Protein AF-A0A2D9E2R7-F1 (afdb_monomer_lite)

Foldseek 3Di:
DDDDDDDDDDPVVVVVLVVVCVVPHPDSVVSVVVVVCVCVVVVNDPPDDCPPDVVVVVVVVVVVVVVVVVVVVCCCPPPVVVVVVVVVVVVVVVPDPPDDDDPDDDPDDDDDDDDDDDPPDDD

Sequence (123 aa):
MDPFLGIRFKKTTAKRFQEFSRKHFKTHTEAMETMLDFFLYNEISPKEHLGPTGRTLEAKLLKRINAVIAIIKDVEKNQTKPTQAMLEALFTQTETPEEKPLIIKREDELDDARFEDWDGKDF

Radius of gyration: 44.61 Å; chains: 1; bounding box: 55×29×143 Å

Secondary structure (DSSP, 8-state):
-PPPPP----HHHHHHHHHHHHHH-S-HHHHHHHHHHHHHHTT--TT----S-HHHHHHHHHHHHHHHHHHHHHHIIIIIHHHHHHHHHHHHHHS----------------------------

pLDDT: mean 79.76, std 17.84, range [41.12, 98.0]

Structure (mmCIF, N/CA/C/O backbone):
data_AF-A0A2D9E2R7-F1
#
_entry.id   AF-A0A2D9E2R7-F1
#
loop_
_atom_site.group_PDB
_atom_site.id
_atom_site.type_symbol
_atom_site.label_atom_id
_atom_site.label_alt_id
_atom_site.label_comp_id
_atom_site.label_asym_id
_atom_site.label_entity_id
_atom_site.label_seq_id
_atom_site.pdbx_PDB_ins_code
_atom_site.Cartn_x
_atom_site.Cartn_y
_atom_site.Cartn_z
_atom_site.occupancy
_atom_site.B_iso_or_equiv
_atom_site.auth_seq_id
_atom_site.auth_comp_id
_atom_site.auth_asym_id
_atom_site.auth_atom_id
_atom_site.pdbx_PDB_model_num
ATOM 1 N N . MET A 1 1 ? 12.242 -20.228 -25.574 1.00 64.00 1 MET A N 1
ATOM 2 C CA . MET A 1 1 ? 12.294 -18.759 -25.453 1.00 64.00 1 MET A CA 1
ATOM 3 C C . MET A 1 1 ? 10.962 -18.270 -25.965 1.00 64.00 1 MET A C 1
ATOM 5 O O . MET A 1 1 ? 10.629 -18.612 -27.095 1.00 64.00 1 MET A O 1
ATOM 9 N N . ASP A 1 2 ? 10.177 -17.604 -25.129 1.00 79.12 2 ASP A N 1
ATOM 10 C CA . ASP A 1 2 ? 8.861 -17.127 -25.547 1.00 79.12 2 ASP A CA 1
ATOM 11 C C . ASP A 1 2 ? 8.997 -16.072 -26.653 1.00 79.12 2 ASP A C 1
ATOM 13 O O . ASP A 1 2 ? 9.980 -15.318 -26.667 1.00 79.12 2 ASP A O 1
ATOM 17 N N . PRO A 1 3 ? 8.064 -16.028 -27.618 1.00 88.38 3 PRO A N 1
ATOM 18 C CA . PRO A 1 3 ? 8.110 -15.039 -28.681 1.00 88.38 3 PRO A CA 1
ATOM 19 C C . PRO A 1 3 ? 7.940 -13.633 -28.094 1.00 88.38 3 PRO A C 1
ATOM 21 O O . PRO A 1 3 ? 6.997 -13.354 -27.355 1.00 88.38 3 PRO A O 1
ATOM 24 N N . PHE A 1 4 ? 8.851 -12.725 -28.442 1.00 88.19 4 PHE A N 1
ATOM 25 C CA . PHE A 1 4 ? 8.758 -11.331 -28.017 1.00 88.19 4 PHE A CA 1
ATOM 26 C C . PHE A 1 4 ? 7.713 -10.576 -28.841 1.00 88.19 4 PHE A C 1
ATOM 28 O O . PHE A 1 4 ? 7.699 -10.649 -30.071 1.00 88.19 4 PHE A O 1
ATOM 35 N N . LEU A 1 5 ? 6.886 -9.784 -28.158 1.00 90.75 5 LEU A N 1
ATOM 36 C CA . LEU A 1 5 ? 5.947 -8.854 -28.777 1.00 90.75 5 LEU A CA 1
ATOM 37 C C . LEU A 1 5 ? 6.486 -7.418 -28.710 1.00 90.75 5 LEU A C 1
ATOM 39 O O . LEU A 1 5 ? 6.957 -6.961 -27.668 1.00 90.75 5 LEU A O 1
ATOM 43 N N . GLY A 1 6 ? 6.379 -6.679 -29.816 1.00 90.56 6 GLY A N 1
ATOM 44 C CA . GLY A 1 6 ? 6.730 -5.260 -29.870 1.00 90.56 6 GLY A CA 1
ATOM 45 C C . GLY A 1 6 ? 5.553 -4.354 -29.500 1.00 90.56 6 GLY A C 1
ATOM 46 O O . GLY A 1 6 ? 4.555 -4.315 -30.215 1.00 90.56 6 GLY A O 1
ATOM 47 N N . ILE A 1 7 ? 5.694 -3.561 -28.433 1.00 92.12 7 ILE A N 1
ATOM 48 C CA . ILE A 1 7 ? 4.729 -2.517 -28.048 1.00 92.12 7 ILE A CA 1
ATOM 49 C C . ILE A 1 7 ? 5.345 -1.140 -28.307 1.00 92.12 7 ILE A C 1
ATOM 51 O O . ILE A 1 7 ? 6.491 -0.869 -27.943 1.00 92.12 7 ILE A O 1
ATOM 55 N N . ARG A 1 8 ? 4.582 -0.243 -28.943 1.00 95.12 8 ARG A N 1
ATOM 56 C CA . ARG A 1 8 ? 5.036 1.122 -29.242 1.00 95.12 8 ARG A CA 1
ATOM 57 C C . ARG A 1 8 ? 4.668 2.074 -28.109 1.00 95.12 8 ARG A C 1
ATOM 59 O O . ARG A 1 8 ? 3.496 2.246 -27.793 1.00 95.12 8 ARG A O 1
ATOM 66 N N . PHE A 1 9 ? 5.671 2.762 -27.570 1.00 95.00 9 PHE A N 1
ATOM 67 C CA . PHE A 1 9 ? 5.508 3.807 -26.560 1.00 95.00 9 PHE A CA 1
ATOM 68 C C . PHE A 1 9 ? 5.986 5.161 -27.084 1.00 95.00 9 PHE A C 1
ATOM 70 O O . PHE A 1 9 ? 6.865 5.243 -27.945 1.00 95.00 9 PHE A O 1
ATOM 77 N N . LYS A 1 10 ? 5.465 6.249 -26.504 1.00 98.00 10 LYS A N 1
ATOM 78 C CA . LYS A 1 10 ? 6.087 7.570 -26.664 1.00 98.00 10 LYS A CA 1
ATOM 79 C C . LYS A 1 10 ? 7.526 7.505 -26.148 1.00 98.00 10 LYS A C 1
ATOM 81 O O . LYS A 1 10 ? 7.782 6.926 -25.092 1.00 98.00 10 LYS A O 1
ATOM 86 N N . LYS A 1 11 ? 8.455 8.148 -26.861 1.00 97.25 11 LYS A N 1
ATOM 87 C CA . LYS A 1 11 ? 9.897 8.120 -26.550 1.00 97.25 11 LYS A CA 1
ATOM 88 C C . LYS A 1 11 ? 10.202 8.507 -25.098 1.00 97.25 11 LYS A C 1
ATOM 90 O O . LYS A 1 11 ? 11.041 7.880 -24.462 1.00 97.25 11 LYS A O 1
ATOM 95 N N . THR A 1 12 ? 9.516 9.519 -24.568 1.00 97.75 12 THR A N 1
ATOM 96 C CA . THR A 1 12 ? 9.685 9.988 -23.183 1.00 97.75 12 THR A CA 1
ATOM 97 C C . THR A 1 12 ? 9.251 8.937 -22.161 1.00 97.75 12 THR A C 1
ATOM 99 O O . THR A 1 12 ? 9.982 8.667 -21.212 1.00 97.75 12 THR A O 1
ATOM 102 N N . THR A 1 13 ? 8.105 8.293 -22.380 1.00 96.50 13 THR A N 1
ATOM 103 C CA . THR A 1 13 ? 7.601 7.204 -21.533 1.00 96.50 13 THR A CA 1
ATOM 104 C C . THR A 1 13 ? 8.515 5.982 -21.588 1.00 96.50 13 THR A C 1
ATOM 106 O O . THR A 1 13 ? 8.853 5.432 -20.544 1.00 96.50 13 THR A O 1
ATOM 109 N N . ALA A 1 14 ? 8.972 5.600 -22.785 1.00 96.25 14 ALA A N 1
ATOM 110 C CA . ALA A 1 14 ? 9.887 4.476 -22.971 1.00 96.25 14 ALA A CA 1
ATOM 111 C C . ALA A 1 14 ? 11.197 4.674 -22.195 1.00 96.25 14 ALA A C 1
ATOM 113 O O . ALA A 1 14 ? 11.638 3.762 -21.503 1.00 96.25 14 ALA A O 1
ATOM 114 N N . LYS A 1 15 ? 11.785 5.878 -22.252 1.00 97.06 15 LYS A N 1
ATOM 115 C CA . LYS A 1 15 ? 13.000 6.209 -21.492 1.00 97.06 15 LYS A CA 1
ATOM 116 C C . LYS A 1 15 ? 12.797 6.080 -19.984 1.00 97.06 15 LYS A C 1
ATOM 118 O O . LYS A 1 15 ? 13.581 5.400 -19.334 1.00 97.06 15 LYS A O 1
ATOM 123 N N . ARG A 1 16 ? 11.711 6.651 -19.446 1.00 96.81 16 ARG A N 1
ATOM 124 C CA . ARG A 1 16 ? 11.380 6.542 -18.013 1.00 96.81 16 ARG A CA 1
ATOM 125 C C . ARG A 1 16 ? 11.244 5.085 -17.569 1.00 96.81 16 ARG A C 1
ATOM 127 O O . ARG A 1 16 ? 11.763 4.716 -16.521 1.00 96.81 16 ARG A O 1
ATOM 134 N N . PHE A 1 17 ? 10.570 4.258 -18.369 1.00 95.81 17 PHE A N 1
ATOM 135 C CA . PHE A 1 17 ? 10.432 2.833 -18.074 1.00 95.81 17 PHE A CA 1
ATOM 136 C C . PHE A 1 17 ? 11.778 2.098 -18.140 1.00 95.81 17 PHE A C 1
ATOM 138 O O . PHE A 1 17 ? 12.082 1.306 -17.255 1.00 95.81 17 PHE A O 1
ATOM 145 N N . GLN A 1 18 ? 12.613 2.383 -19.142 1.00 94.88 18 GLN A N 1
ATOM 146 C CA . GLN A 1 18 ? 13.940 1.774 -19.267 1.00 94.88 18 GLN A CA 1
ATOM 147 C C . GLN A 1 18 ? 14.858 2.132 -18.094 1.00 94.88 18 GLN A C 1
ATOM 149 O O . GLN A 1 18 ? 15.541 1.249 -17.581 1.00 94.88 18 GLN A O 1
ATOM 154 N N . GLU A 1 19 ? 14.866 3.395 -17.661 1.00 96.69 19 GLU A N 1
ATOM 155 C CA . GLU A 1 19 ? 15.621 3.857 -16.489 1.00 96.69 19 GLU A CA 1
ATOM 156 C C . GLU A 1 19 ? 15.152 3.152 -15.211 1.00 96.69 19 GLU A C 1
ATOM 158 O O . GLU A 1 19 ? 15.970 2.618 -14.464 1.00 96.69 19 GLU A O 1
ATOM 163 N N . PHE A 1 20 ? 13.835 3.088 -14.991 1.00 95.88 20 PHE A N 1
ATOM 164 C CA . PHE A 1 20 ? 13.246 2.378 -13.856 1.00 95.88 20 PHE A CA 1
ATOM 165 C C . PHE A 1 20 ? 13.596 0.884 -13.870 1.00 95.88 20 PHE A C 1
ATOM 167 O O . PHE A 1 20 ? 14.105 0.351 -12.885 1.00 95.88 20 PHE A O 1
ATOM 174 N N . SER A 1 21 ? 13.370 0.214 -15.001 1.00 96.44 21 SER A N 1
ATOM 175 C CA . SER A 1 21 ? 13.599 -1.221 -15.140 1.00 96.44 21 SER A CA 1
ATOM 176 C C . SER A 1 21 ? 15.068 -1.578 -14.918 1.00 96.44 21 SER A C 1
ATOM 178 O O . SER A 1 21 ? 15.340 -2.488 -14.149 1.00 96.44 21 SER A O 1
ATOM 180 N N . ARG A 1 22 ? 16.017 -0.823 -15.491 1.00 95.69 22 ARG A N 1
ATOM 181 C CA . ARG A 1 22 ? 17.461 -1.061 -15.294 1.00 95.69 22 ARG A CA 1
ATOM 182 C C . ARG A 1 22 ? 17.919 -0.851 -13.853 1.00 95.69 22 ARG A C 1
ATOM 184 O O . ARG A 1 22 ? 18.921 -1.428 -13.451 1.00 95.69 22 ARG A O 1
ATOM 191 N N . LYS A 1 23 ? 17.227 0.005 -13.097 1.00 95.88 23 LYS A N 1
ATOM 192 C CA . LYS A 1 23 ? 17.561 0.298 -11.701 1.00 95.88 23 LYS A CA 1
ATOM 193 C C . LYS A 1 23 ? 17.077 -0.790 -10.741 1.00 95.88 23 LYS A C 1
ATOM 195 O O . LYS A 1 23 ? 17.737 -1.033 -9.737 1.00 95.88 23 LYS A O 1
ATOM 200 N N . HIS A 1 24 ? 15.923 -1.394 -11.020 1.00 92.75 24 HIS A N 1
ATOM 201 C CA . HIS A 1 24 ? 15.225 -2.263 -10.068 1.00 92.75 24 HIS A CA 1
ATOM 202 C C . HIS A 1 24 ? 15.168 -3.740 -10.480 1.00 92.75 24 HIS A C 1
ATOM 204 O O . HIS A 1 24 ? 14.950 -4.584 -9.618 1.00 92.75 24 HIS A O 1
ATOM 210 N N . PHE A 1 25 ? 15.382 -4.060 -11.758 1.00 95.12 25 PHE A N 1
ATOM 211 C CA . PHE A 1 25 ? 15.159 -5.395 -12.318 1.00 95.12 25 PHE A CA 1
ATOM 212 C C . PHE A 1 25 ? 16.280 -5.809 -13.270 1.00 95.12 25 PHE A C 1
ATOM 214 O O . PHE A 1 25 ? 17.042 -4.977 -13.769 1.00 95.12 25 PHE A O 1
ATOM 221 N N . LYS A 1 26 ? 16.368 -7.112 -13.558 1.00 91.81 26 LYS A N 1
ATOM 222 C CA . LYS A 1 26 ? 17.359 -7.644 -14.504 1.00 91.81 26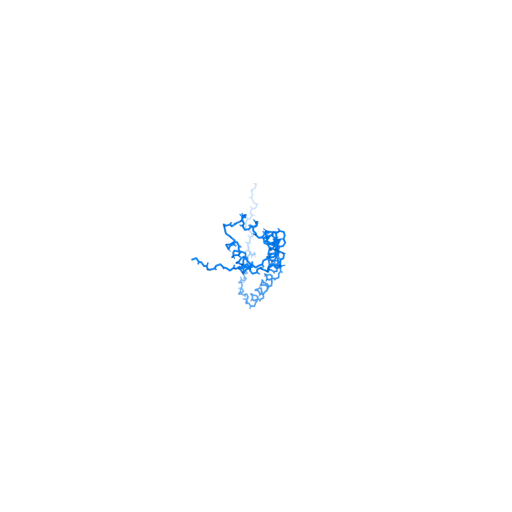 LYS A CA 1
ATOM 223 C C . LYS A 1 26 ? 16.884 -7.514 -15.947 1.00 91.81 26 LYS A C 1
ATOM 225 O O . LYS A 1 26 ? 17.701 -7.295 -16.840 1.00 91.81 26 LYS A O 1
ATOM 230 N N . THR A 1 27 ? 15.575 -7.634 -16.184 1.00 94.12 27 THR A N 1
ATOM 231 C CA . THR A 1 27 ? 14.986 -7.546 -17.528 1.00 94.12 27 THR A CA 1
ATOM 232 C C . THR A 1 27 ? 13.798 -6.584 -17.597 1.00 94.12 27 THR A C 1
ATOM 234 O O . THR A 1 27 ? 13.139 -6.284 -16.601 1.00 94.12 27 THR A O 1
ATOM 237 N N . HIS A 1 28 ? 13.510 -6.090 -18.805 1.00 94.06 28 HIS A N 1
ATOM 238 C CA . HIS A 1 28 ? 12.337 -5.248 -19.064 1.00 94.06 28 HIS A CA 1
ATOM 239 C C . HIS A 1 28 ? 11.018 -6.019 -18.932 1.00 94.06 28 HIS A C 1
ATOM 241 O O . HIS A 1 28 ? 10.030 -5.440 -18.489 1.00 94.06 28 HIS A O 1
ATOM 247 N N . THR A 1 29 ? 11.011 -7.309 -19.278 1.00 94.06 29 THR A N 1
ATOM 248 C CA . THR A 1 29 ? 9.841 -8.180 -19.117 1.00 94.06 29 THR A CA 1
ATOM 249 C C . THR A 1 29 ? 9.496 -8.357 -17.641 1.00 94.06 29 THR A C 1
ATOM 251 O O . THR A 1 29 ? 8.376 -8.049 -17.255 1.00 94.06 29 THR A O 1
ATOM 254 N N . GLU A 1 30 ? 10.478 -8.719 -16.810 1.00 94.88 30 GLU A N 1
ATOM 255 C CA . GLU A 1 30 ? 10.312 -8.895 -15.357 1.00 94.88 30 GLU A CA 1
ATOM 256 C C . GLU A 1 30 ? 9.797 -7.616 -14.676 1.00 94.88 30 GLU A C 1
ATOM 258 O O . GLU A 1 30 ? 8.899 -7.663 -13.838 1.00 94.88 30 GLU A O 1
ATOM 263 N N . ALA A 1 31 ? 10.321 -6.451 -15.076 1.00 96.12 31 ALA A N 1
ATOM 264 C CA . ALA A 1 31 ? 9.854 -5.168 -14.555 1.00 96.12 31 ALA A CA 1
ATOM 265 C C . ALA A 1 31 ? 8.380 -4.896 -14.895 1.00 96.12 31 ALA A C 1
ATOM 267 O O . ALA A 1 31 ? 7.644 -4.379 -14.057 1.00 96.12 31 ALA A O 1
ATOM 268 N N . MET A 1 32 ? 7.954 -5.216 -16.123 1.00 94.56 32 MET A N 1
ATOM 269 C CA . MET A 1 32 ? 6.567 -5.029 -16.555 1.00 94.56 32 MET A CA 1
ATOM 270 C C . MET A 1 32 ? 5.627 -6.010 -15.851 1.00 94.56 32 MET A C 1
ATOM 272 O O . MET A 1 32 ? 4.585 -5.594 -15.359 1.00 94.56 32 MET A O 1
ATOM 276 N N . GLU A 1 33 ? 6.008 -7.282 -15.769 1.00 95.06 33 GLU A N 1
ATOM 277 C CA . GLU A 1 33 ? 5.249 -8.331 -15.082 1.00 95.06 33 GLU A CA 1
ATOM 278 C C . GLU A 1 33 ? 5.037 -7.975 -13.609 1.00 95.06 33 GLU A C 1
ATOM 280 O O . GLU A 1 33 ? 3.902 -7.853 -13.160 1.00 95.06 33 GLU A O 1
ATOM 285 N N . THR A 1 34 ? 6.115 -7.624 -12.902 1.00 94.88 34 THR A N 1
ATOM 286 C CA . THR A 1 34 ? 6.038 -7.211 -11.494 1.00 94.88 34 THR A CA 1
ATOM 287 C C . THR A 1 34 ? 5.159 -5.971 -11.304 1.00 94.88 34 THR A C 1
ATOM 289 O O . THR A 1 34 ? 4.447 -5.859 -10.308 1.00 94.88 34 THR A O 1
ATOM 292 N N . MET A 1 35 ? 5.189 -5.014 -12.241 1.00 93.44 35 MET A N 1
ATOM 293 C CA . MET A 1 35 ? 4.310 -3.841 -12.192 1.00 93.44 35 MET A CA 1
ATOM 294 C C . MET A 1 35 ? 2.836 -4.218 -12.352 1.00 93.44 35 MET A C 1
ATOM 296 O O . MET A 1 35 ? 2.002 -3.682 -11.627 1.00 93.44 35 MET A O 1
ATOM 300 N N . LEU A 1 36 ? 2.508 -5.109 -13.290 1.00 93.62 36 LEU A N 1
ATOM 301 C CA . LEU A 1 36 ? 1.135 -5.565 -13.518 1.00 93.62 36 LEU A CA 1
ATOM 302 C C . LEU A 1 36 ? 0.610 -6.342 -12.308 1.00 93.62 36 LEU A C 1
ATOM 304 O O . LEU A 1 36 ? -0.468 -6.029 -11.802 1.00 93.62 36 LEU A O 1
ATOM 308 N N . ASP A 1 37 ? 1.419 -7.267 -11.801 1.00 94.62 37 ASP A N 1
ATOM 309 C CA . ASP A 1 37 ? 1.125 -8.064 -10.615 1.00 94.62 37 ASP A CA 1
ATOM 310 C C . ASP A 1 37 ? 0.940 -7.191 -9.376 1.00 94.62 37 ASP A C 1
ATOM 312 O O . ASP A 1 37 ? 0.024 -7.414 -8.587 1.00 94.62 37 ASP A O 1
ATOM 316 N N . PHE A 1 38 ? 1.754 -6.144 -9.215 1.00 91.12 38 PHE A N 1
ATOM 317 C CA . PHE A 1 38 ? 1.612 -5.214 -8.101 1.00 91.12 38 PHE A CA 1
ATOM 318 C C . PHE A 1 38 ? 0.218 -4.579 -8.065 1.00 91.12 38 PHE A C 1
ATOM 320 O O . PHE A 1 38 ? -0.403 -4.543 -7.006 1.00 91.12 38 PHE A O 1
ATOM 327 N N . PHE A 1 39 ? -0.299 -4.093 -9.193 1.00 88.38 39 PHE A N 1
ATOM 328 C CA . PHE A 1 39 ? -1.637 -3.498 -9.211 1.00 88.38 39 PHE A CA 1
ATOM 329 C C . PHE A 1 39 ? -2.741 -4.547 -9.082 1.00 88.38 39 PHE A C 1
ATOM 331 O O . PHE A 1 39 ? -3.735 -4.291 -8.406 1.00 88.38 39 PHE A O 1
ATOM 338 N N . LEU A 1 40 ? -2.557 -5.722 -9.690 1.00 88.12 40 LEU A N 1
ATOM 339 C CA . LEU A 1 40 ? -3.544 -6.795 -9.656 1.00 88.12 40 LEU A CA 1
ATOM 340 C C . LEU A 1 40 ? -3.710 -7.371 -8.244 1.00 88.12 40 LEU A C 1
ATOM 342 O O . LEU A 1 40 ? -4.821 -7.388 -7.726 1.00 88.12 40 LEU A O 1
ATOM 346 N N . TYR A 1 41 ? -2.621 -7.802 -7.604 1.00 88.88 41 TYR A N 1
ATOM 347 C CA . TYR A 1 41 ? -2.683 -8.476 -6.304 1.00 88.88 41 TYR A CA 1
ATOM 348 C C . TYR A 1 41 ? -2.974 -7.540 -5.138 1.00 88.88 41 TYR A C 1
ATOM 350 O O . TYR A 1 41 ? -3.546 -7.971 -4.142 1.00 88.88 41 TYR A O 1
ATOM 358 N N . ASN A 1 42 ? -2.576 -6.270 -5.237 1.00 84.38 42 ASN A N 1
ATOM 359 C CA . ASN A 1 42 ? -2.888 -5.297 -4.193 1.00 84.38 42 ASN A CA 1
ATOM 360 C C . ASN A 1 42 ? -4.246 -4.611 -4.418 1.00 84.38 42 ASN A C 1
ATOM 362 O O . ASN A 1 42 ? -4.619 -3.772 -3.605 1.00 84.38 42 ASN A O 1
ATOM 366 N N . GLU A 1 43 ? -4.956 -4.925 -5.511 1.00 82.94 43 GLU A N 1
ATOM 367 C CA . GLU A 1 43 ? -6.229 -4.295 -5.903 1.00 82.94 43 GLU A CA 1
ATOM 368 C C . GLU A 1 43 ? -6.159 -2.753 -5.932 1.00 82.94 43 GLU A C 1
ATOM 370 O O . GLU A 1 43 ? -7.141 -2.045 -5.706 1.00 82.94 43 GLU A O 1
ATOM 375 N N . ILE A 1 44 ? -4.973 -2.213 -6.232 1.00 83.62 44 ILE A N 1
ATOM 376 C CA . ILE A 1 44 ? -4.719 -0.772 -6.296 1.00 83.62 44 ILE A CA 1
ATOM 377 C C . ILE A 1 44 ? -4.942 -0.305 -7.730 1.00 83.62 44 ILE A C 1
ATOM 379 O O . ILE A 1 44 ? -4.334 -0.813 -8.674 1.00 83.62 44 ILE A O 1
ATOM 383 N N . SER A 1 45 ? -5.744 0.745 -7.905 1.00 80.88 45 SER A N 1
ATOM 384 C CA . SER A 1 45 ? -5.882 1.377 -9.215 1.00 80.88 45 SER A CA 1
ATOM 385 C C . SER A 1 45 ? -4.575 2.081 -9.617 1.00 80.88 45 SER A C 1
ATOM 387 O O . SER A 1 45 ? -4.086 2.928 -8.867 1.00 80.88 45 SER A O 1
ATOM 389 N N . PRO A 1 46 ? -4.044 1.870 -10.838 1.00 82.81 46 PRO A N 1
ATOM 390 C CA . PRO A 1 46 ? -2.880 2.611 -11.343 1.00 82.81 46 PRO A CA 1
ATOM 391 C C . PRO A 1 46 ? -3.083 4.133 -11.428 1.00 82.81 46 PRO A C 1
ATOM 393 O O . PRO A 1 46 ? -2.132 4.880 -11.660 1.00 82.81 46 PRO A O 1
ATOM 396 N N . LYS A 1 47 ? -4.332 4.600 -11.302 1.00 82.00 47 LYS A N 1
ATOM 397 C CA . LYS A 1 47 ? -4.704 6.022 -11.288 1.00 82.00 47 LYS A CA 1
ATOM 398 C C . LYS A 1 47 ? -4.830 6.590 -9.877 1.00 82.00 47 LYS A C 1
ATOM 400 O O . LYS A 1 47 ? -4.964 7.801 -9.729 1.00 82.00 47 LYS A O 1
ATOM 405 N N . GLU A 1 48 ? -4.832 5.740 -8.860 1.00 72.50 48 GLU A N 1
ATOM 406 C CA . GLU A 1 48 ? -4.961 6.165 -7.477 1.00 72.50 48 GLU A CA 1
ATOM 407 C C . GLU A 1 48 ? -3.626 6.699 -6.947 1.00 72.50 48 GLU A C 1
ATOM 409 O O . GLU A 1 48 ? -2.539 6.256 -7.322 1.00 72.50 48 GLU A O 1
ATOM 414 N N . HIS A 1 49 ? -3.698 7.711 -6.088 1.00 70.19 49 HIS A N 1
ATOM 415 C CA . HIS A 1 49 ? -2.534 8.291 -5.433 1.00 70.19 49 HIS A CA 1
ATOM 416 C C . HIS A 1 49 ? -2.580 7.924 -3.955 1.00 70.19 49 HIS A C 1
ATOM 418 O O . HIS A 1 49 ? -3.261 8.577 -3.168 1.00 70.19 49 HIS A O 1
ATOM 424 N N . LEU A 1 50 ? -1.815 6.902 -3.566 1.00 67.12 50 LEU A N 1
ATOM 425 C CA . LEU A 1 50 ? -1.760 6.376 -2.193 1.00 67.12 50 LEU A CA 1
ATOM 426 C C . LEU A 1 50 ? -0.981 7.270 -1.206 1.00 67.12 50 LEU A C 1
ATOM 428 O O . LEU A 1 50 ? -0.396 6.805 -0.226 1.00 67.12 50 LEU A O 1
ATOM 432 N N . GLY A 1 51 ? -0.995 8.583 -1.438 1.00 66.44 51 GLY A N 1
ATOM 433 C CA . GLY A 1 51 ? -0.266 9.555 -0.637 1.00 66.44 51 GLY A CA 1
ATOM 434 C C . GLY A 1 51 ? 1.259 9.376 -0.708 1.00 66.44 51 GLY A C 1
ATOM 435 O O . GLY A 1 51 ? 1.777 8.638 -1.543 1.00 66.44 51 GLY A O 1
ATOM 436 N N . PRO A 1 52 ? 2.010 10.075 0.158 1.00 67.12 52 PRO A N 1
ATOM 437 C CA . PRO A 1 52 ? 3.469 10.148 0.067 1.00 67.12 52 PRO A CA 1
ATOM 438 C C . PRO A 1 52 ? 4.178 8.824 0.389 1.00 67.12 52 PRO A C 1
ATOM 440 O O . PRO A 1 52 ? 5.331 8.636 0.004 1.00 67.12 52 PRO A O 1
ATOM 443 N N . THR A 1 53 ? 3.544 7.904 1.126 1.00 67.19 53 THR A N 1
ATOM 444 C CA . THR A 1 53 ? 4.101 6.570 1.418 1.00 67.19 53 THR A CA 1
ATOM 445 C C . THR A 1 53 ? 3.013 5.654 1.978 1.00 67.19 53 THR A C 1
ATOM 447 O O . THR A 1 53 ? 2.274 6.085 2.864 1.00 67.19 53 THR A O 1
ATOM 450 N N . GLY A 1 54 ? 2.975 4.375 1.584 1.00 66.69 54 GLY A N 1
ATOM 451 C CA . GLY A 1 54 ? 2.061 3.381 2.179 1.00 66.69 54 GLY A CA 1
ATOM 452 C C . GLY A 1 54 ? 2.160 3.297 3.712 1.00 66.69 54 GLY A C 1
ATOM 453 O O . GLY A 1 54 ? 1.151 3.167 4.395 1.00 66.69 54 GLY A O 1
ATOM 454 N N . ARG A 1 55 ? 3.349 3.554 4.276 1.00 62.69 55 ARG A N 1
ATOM 455 C CA . ARG A 1 55 ? 3.573 3.673 5.732 1.00 62.69 55 ARG A CA 1
ATOM 456 C C . ARG A 1 55 ? 2.732 4.769 6.397 1.00 62.69 55 ARG A C 1
ATOM 458 O O . ARG A 1 55 ? 2.298 4.627 7.534 1.00 62.69 55 ARG A O 1
ATOM 465 N N . THR A 1 56 ? 2.491 5.882 5.700 1.00 67.50 56 THR A N 1
ATOM 466 C CA . THR A 1 56 ? 1.644 6.965 6.229 1.00 67.50 56 THR A CA 1
ATOM 467 C C . THR A 1 56 ? 0.167 6.580 6.239 1.00 67.50 56 THR A C 1
ATOM 469 O O . THR A 1 56 ? -0.569 7.013 7.127 1.00 67.50 56 THR A O 1
ATOM 472 N N . LEU A 1 57 ? -0.262 5.748 5.284 1.00 74.19 57 LEU A N 1
ATOM 473 C CA . LEU A 1 57 ? -1.609 5.188 5.240 1.00 74.19 57 LEU A CA 1
ATOM 474 C C . LEU A 1 57 ? -1.808 4.172 6.371 1.00 74.19 57 LEU A C 1
ATOM 476 O O . LEU A 1 57 ? -2.779 4.284 7.113 1.00 74.19 57 LEU A O 1
ATOM 480 N N . GLU A 1 58 ? -0.847 3.269 6.567 1.00 76.44 58 GLU A N 1
ATOM 481 C CA . GLU A 1 58 ? -0.831 2.294 7.664 1.00 76.44 58 GLU A CA 1
ATOM 482 C C . GLU A 1 58 ? -0.922 2.982 9.035 1.00 76.44 58 GLU A C 1
ATOM 484 O O . GLU A 1 58 ? -1.803 2.674 9.836 1.00 76.44 58 GLU A O 1
ATOM 489 N N . ALA A 1 59 ? -0.096 4.006 9.277 1.00 75.94 59 ALA A N 1
ATOM 490 C CA . ALA A 1 59 ? -0.131 4.767 10.525 1.00 75.94 59 ALA A CA 1
ATOM 491 C C . ALA A 1 59 ? -1.482 5.469 10.761 1.00 75.94 59 ALA A C 1
ATOM 493 O O . ALA A 1 59 ? -1.958 5.552 11.897 1.00 75.94 59 ALA A O 1
ATOM 494 N N . LYS A 1 60 ? -2.126 5.981 9.701 1.00 79.50 60 LYS A N 1
ATOM 495 C CA . LYS A 1 60 ? -3.475 6.566 9.794 1.00 79.50 60 LYS A CA 1
ATOM 496 C C . LYS A 1 60 ? -4.530 5.501 10.087 1.00 79.50 60 LYS A C 1
ATOM 498 O O . LYS A 1 60 ? -5.429 5.762 10.885 1.00 79.50 60 LYS A O 1
ATOM 503 N N . LEU A 1 61 ? -4.422 4.325 9.474 1.00 86.06 61 LEU A N 1
ATOM 504 C CA . LEU A 1 61 ? -5.347 3.217 9.688 1.00 86.06 61 LEU A CA 1
ATOM 505 C C . LEU A 1 61 ? -5.246 2.676 11.120 1.00 86.06 61 LEU A C 1
ATOM 507 O O . LEU A 1 61 ? -6.267 2.576 11.794 1.00 86.06 61 LEU A O 1
ATOM 511 N N . LEU A 1 62 ? -4.031 2.447 11.626 1.00 87.81 62 LEU A N 1
ATOM 512 C CA . LEU A 1 62 ? -3.788 2.024 13.011 1.00 87.81 62 LEU A CA 1
ATOM 513 C C . LEU A 1 62 ? -4.404 2.998 14.024 1.00 87.81 62 LEU A C 1
ATOM 515 O O . LEU A 1 62 ? -5.065 2.577 14.972 1.00 87.81 62 LEU A O 1
ATOM 519 N N . LYS A 1 63 ? -4.266 4.313 13.799 1.00 89.19 63 LYS A N 1
ATOM 520 C CA . LYS A 1 63 ? -4.915 5.331 14.645 1.00 89.19 63 LYS A CA 1
ATOM 521 C C . LYS A 1 63 ? -6.441 5.219 14.626 1.00 89.19 63 LYS A C 1
ATOM 523 O O . LYS A 1 63 ? -7.064 5.338 15.677 1.00 89.19 63 LYS A O 1
ATOM 528 N N . ARG A 1 64 ? -7.041 4.982 13.454 1.00 91.38 64 ARG A N 1
ATOM 529 C CA . ARG A 1 64 ? -8.496 4.799 13.322 1.00 91.38 64 ARG A CA 1
ATOM 530 C C . ARG A 1 64 ? -8.971 3.532 14.032 1.00 91.38 64 ARG A C 1
ATOM 532 O O . ARG A 1 64 ? -9.958 3.598 14.752 1.00 91.38 64 ARG A O 1
ATOM 539 N N . ILE A 1 65 ? -8.250 2.420 13.892 1.00 94.75 65 ILE A N 1
ATOM 540 C CA . ILE A 1 65 ? -8.567 1.156 14.574 1.00 94.75 65 ILE A CA 1
ATOM 541 C C . ILE A 1 65 ? -8.509 1.336 16.095 1.00 94.75 65 ILE A C 1
ATOM 543 O O . ILE A 1 65 ? -9.451 0.966 16.789 1.00 94.75 65 ILE A O 1
ATOM 547 N N . ASN A 1 66 ? -7.462 1.980 16.618 1.00 94.56 66 ASN A N 1
ATOM 548 C CA . ASN A 1 66 ? -7.346 2.251 18.053 1.00 94.56 66 ASN A CA 1
ATOM 549 C C . ASN A 1 66 ? -8.493 3.125 18.581 1.00 94.56 66 ASN A C 1
ATOM 551 O O . ASN A 1 66 ? -8.989 2.881 19.680 1.00 94.56 66 ASN A O 1
ATOM 555 N N . ALA A 1 67 ? -8.946 4.107 17.797 1.00 95.00 67 ALA A N 1
ATOM 556 C CA . ALA A 1 67 ? 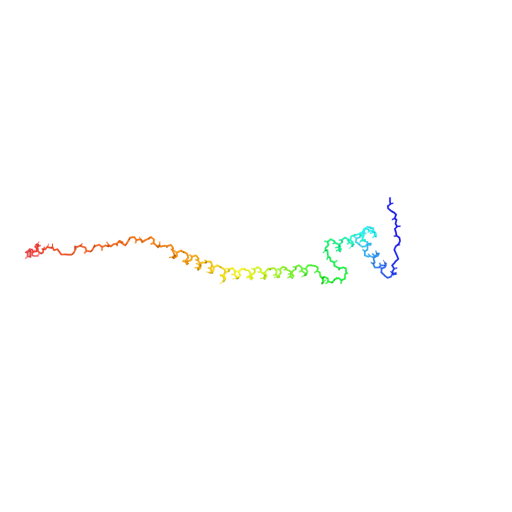-10.106 4.920 18.153 1.00 95.00 67 ALA A CA 1
ATOM 557 C C . ALA A 1 67 ? -11.400 4.091 18.194 1.00 95.00 67 ALA A C 1
ATOM 559 O O . ALA A 1 67 ? -12.170 4.216 19.140 1.00 95.00 67 ALA A O 1
ATOM 560 N N . VAL A 1 68 ? -11.614 3.197 17.223 1.00 96.94 68 VAL A N 1
ATOM 561 C CA . VAL A 1 68 ? -12.765 2.278 17.220 1.00 96.94 68 VAL A CA 1
ATOM 562 C C . VAL A 1 68 ? -12.729 1.344 18.430 1.00 96.94 68 VAL A C 1
ATOM 564 O O . VAL A 1 68 ? -13.742 1.196 19.108 1.00 96.94 68 VAL A O 1
ATOM 567 N N . ILE A 1 69 ? -11.567 0.771 18.763 1.00 95.75 69 ILE A N 1
ATOM 568 C CA . ILE A 1 69 ? -11.398 -0.064 19.964 1.00 95.75 69 ILE A CA 1
ATOM 569 C C . ILE A 1 69 ? -11.755 0.728 21.227 1.00 95.75 69 ILE A C 1
ATOM 571 O O . ILE A 1 69 ? -12.422 0.197 22.113 1.00 95.75 69 ILE A O 1
ATOM 575 N N . ALA A 1 70 ? -11.328 1.989 21.320 1.00 96.56 70 ALA A N 1
ATOM 576 C CA . ALA A 1 70 ? -11.653 2.843 22.457 1.00 96.56 70 ALA A CA 1
ATOM 577 C C . ALA A 1 70 ? -13.164 3.101 22.568 1.00 96.56 70 ALA A C 1
ATOM 579 O O . ALA A 1 70 ? -13.711 2.980 23.659 1.00 96.56 70 ALA A O 1
ATOM 580 N N . ILE A 1 71 ? -13.840 3.376 21.447 1.00 95.81 71 ILE A N 1
ATOM 581 C CA . ILE A 1 71 ? -15.299 3.562 21.404 1.00 95.81 71 ILE A CA 1
ATOM 582 C C . ILE A 1 71 ? -16.023 2.286 21.847 1.00 95.81 71 ILE A C 1
ATOM 584 O O . ILE A 1 71 ? -16.902 2.352 22.698 1.00 95.81 71 ILE A O 1
ATOM 588 N N . ILE A 1 72 ? -15.638 1.120 21.318 1.00 95.94 72 ILE A N 1
ATOM 589 C CA . ILE A 1 72 ? -16.263 -0.161 21.685 1.00 95.94 72 ILE A CA 1
ATOM 590 C C . ILE A 1 72 ? -16.094 -0.433 23.185 1.00 95.94 72 ILE A C 1
ATOM 592 O O . ILE A 1 72 ? -17.062 -0.787 23.853 1.00 95.94 72 ILE A O 1
ATOM 596 N N . LYS A 1 73 ? -14.893 -0.208 23.736 1.00 95.25 73 LYS A N 1
ATOM 597 C CA . LYS A 1 73 ? -14.637 -0.349 25.180 1.00 95.25 73 LYS A CA 1
ATOM 598 C C . LYS A 1 73 ? -15.468 0.617 26.023 1.00 95.25 73 LYS A C 1
ATOM 600 O O . LYS A 1 73 ? -15.895 0.253 27.117 1.00 95.25 73 LYS A O 1
ATOM 605 N N . ASP A 1 74 ? -15.681 1.839 25.542 1.00 96.25 74 ASP A N 1
ATOM 606 C CA . ASP A 1 74 ? -16.500 2.834 26.233 1.00 96.25 74 ASP A CA 1
ATOM 607 C C . ASP A 1 74 ? -17.980 2.421 26.269 1.00 96.25 74 ASP A C 1
ATOM 609 O O . ASP A 1 74 ? -18.593 2.416 27.337 1.00 96.25 74 ASP A O 1
ATOM 613 N N . VAL A 1 75 ? -18.522 1.955 25.138 1.00 95.69 75 VAL A N 1
ATOM 614 C CA . VAL A 1 75 ? -19.885 1.400 25.052 1.00 95.69 75 VAL A CA 1
ATOM 615 C C . VAL A 1 75 ? -20.040 0.174 25.958 1.00 95.69 75 VAL A C 1
ATOM 617 O O . VAL A 1 75 ? -21.031 0.046 26.682 1.00 95.69 75 VAL A O 1
ATOM 620 N N . GLU A 1 76 ? -19.048 -0.718 25.980 1.00 94.31 76 GLU A N 1
ATOM 621 C CA . GLU A 1 76 ? -19.042 -1.888 26.861 1.00 94.31 76 GLU A CA 1
ATOM 622 C C . GLU A 1 76 ? -19.116 -1.473 28.339 1.00 94.31 76 GLU A C 1
ATOM 624 O O . GLU A 1 76 ? -19.930 -2.006 29.094 1.00 94.31 76 GLU A O 1
ATOM 629 N N . LYS A 1 77 ? -18.297 -0.498 28.749 1.00 94.88 77 LYS A N 1
ATOM 630 C CA . LYS A 1 77 ? -18.189 -0.054 30.143 1.00 94.88 77 LYS A CA 1
ATOM 631 C C . LYS A 1 77 ? -19.392 0.765 30.613 1.00 94.88 77 LYS A C 1
ATOM 633 O O . LYS A 1 77 ? -19.832 0.567 31.742 1.00 94.88 77 LYS A O 1
ATOM 638 N N . ASN A 1 78 ? -19.891 1.682 29.788 1.00 92.88 78 ASN A N 1
ATOM 639 C CA . ASN A 1 78 ? -20.868 2.684 30.220 1.00 92.88 78 ASN A CA 1
ATOM 640 C C . ASN A 1 78 ? -22.319 2.305 29.903 1.00 92.88 78 ASN A C 1
ATOM 642 O O . ASN A 1 78 ? -23.222 2.816 30.556 1.00 92.88 78 ASN A O 1
ATOM 646 N N . GLN A 1 79 ? -22.557 1.440 28.913 1.00 90.12 79 GLN A N 1
ATOM 647 C CA . GLN A 1 79 ? -23.911 1.045 28.508 1.00 90.12 79 GLN A CA 1
ATOM 648 C C . GLN A 1 79 ? -24.135 -0.442 28.770 1.00 90.12 79 GLN A C 1
ATOM 650 O O . GLN A 1 79 ? -24.955 -0.821 29.598 1.00 90.12 79 GLN A O 1
ATOM 655 N N . THR A 1 80 ? -23.345 -1.292 28.121 1.00 91.94 80 THR A N 1
ATOM 656 C CA . THR A 1 80 ? -23.630 -2.732 28.041 1.00 91.94 80 THR A CA 1
ATOM 657 C C . THR A 1 80 ? -23.499 -3.447 29.391 1.00 91.94 80 THR A C 1
ATOM 659 O O . THR A 1 80 ? -24.424 -4.145 29.799 1.00 91.94 80 THR A O 1
ATOM 662 N N . LYS A 1 81 ? -22.394 -3.2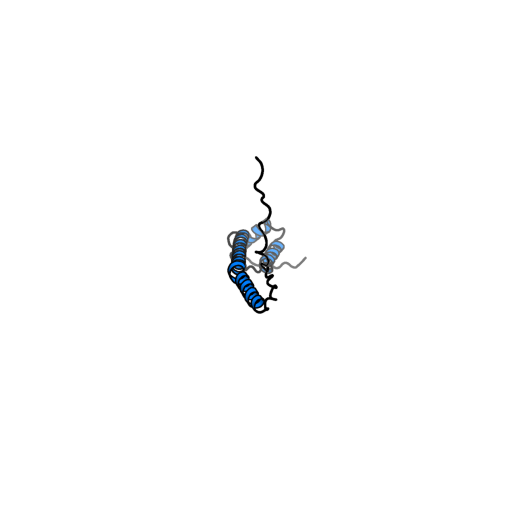36 30.126 1.00 93.25 81 LYS A N 1
ATOM 663 C CA . LYS A 1 81 ? -22.170 -3.852 31.450 1.00 93.25 81 LYS A CA 1
ATOM 664 C C . LYS A 1 81 ? -23.181 -3.403 32.510 1.00 93.25 81 LYS A C 1
ATOM 666 O O . LYS A 1 81 ? -23.734 -4.272 33.179 1.00 93.25 81 LYS A O 1
ATOM 671 N N . PRO A 1 82 ? -23.470 -2.098 32.676 1.00 94.00 82 PRO A N 1
ATOM 672 C CA . PRO A 1 82 ? -24.506 -1.661 33.606 1.00 94.00 82 PRO A CA 1
ATOM 673 C C . PRO A 1 82 ? -25.890 -2.207 33.255 1.00 94.00 82 PRO A C 1
ATOM 675 O O . PRO A 1 82 ? -26.610 -2.636 34.151 1.00 94.00 82 PRO A O 1
ATOM 678 N N . THR A 1 83 ? -26.262 -2.244 31.969 1.00 93.44 83 THR A N 1
ATOM 679 C CA . THR A 1 83 ? -27.542 -2.830 31.543 1.00 93.44 83 THR A CA 1
ATOM 680 C C . THR A 1 83 ? -27.603 -4.321 31.854 1.00 93.44 83 THR A C 1
ATOM 682 O O . THR A 1 83 ? -28.618 -4.778 32.370 1.00 93.44 83 THR A O 1
ATOM 685 N N . GLN A 1 84 ? -26.521 -5.064 31.605 1.00 92.88 84 GLN A N 1
ATOM 686 C CA . GLN A 1 84 ? -26.434 -6.474 31.979 1.00 92.88 84 GLN A CA 1
ATOM 687 C C . GLN A 1 84 ? -26.603 -6.656 33.494 1.00 92.88 84 GLN A C 1
ATOM 689 O O . GLN A 1 84 ? -27.471 -7.415 33.909 1.00 92.88 84 GLN A O 1
ATOM 694 N N . ALA A 1 85 ? -25.853 -5.914 34.314 1.00 91.94 85 ALA A N 1
ATOM 695 C CA . ALA A 1 85 ? -25.945 -5.997 35.773 1.00 91.94 85 ALA A CA 1
ATOM 696 C C . ALA A 1 85 ? -27.343 -5.621 36.297 1.00 91.94 85 ALA A C 1
ATOM 698 O O . ALA A 1 85 ? -27.843 -6.222 37.244 1.00 91.94 85 ALA A O 1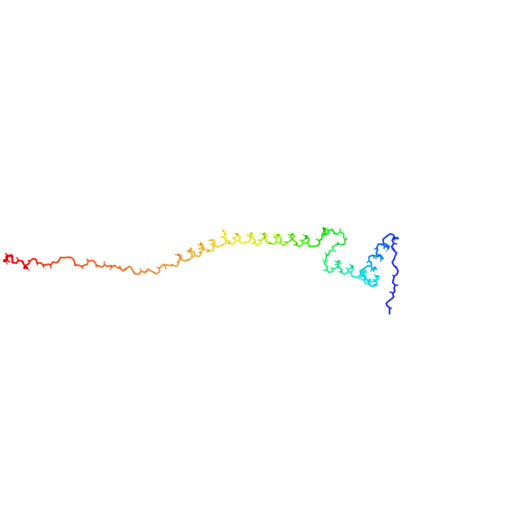
ATOM 699 N N . MET A 1 86 ? -28.000 -4.641 35.673 1.00 91.12 86 MET A N 1
ATOM 700 C CA . MET A 1 86 ? -29.365 -4.248 36.020 1.00 91.12 86 MET A CA 1
ATOM 701 C C . MET A 1 86 ? -30.380 -5.341 35.662 1.00 91.12 86 MET A C 1
ATOM 703 O O . MET A 1 86 ? -31.265 -5.625 36.462 1.00 91.12 86 MET A O 1
ATOM 707 N N . LEU A 1 87 ? -30.249 -5.976 34.493 1.00 91.88 87 LEU A N 1
ATOM 708 C CA . LEU A 1 87 ? -31.091 -7.112 34.108 1.00 91.88 87 LEU A CA 1
ATOM 709 C C . LEU A 1 87 ? -30.871 -8.303 35.047 1.00 91.88 87 LEU A C 1
ATOM 711 O O . LEU A 1 87 ? -31.841 -8.863 35.547 1.00 91.88 87 LEU A O 1
ATOM 715 N N . GLU A 1 88 ? -29.617 -8.645 35.343 1.00 90.38 88 GLU A N 1
ATOM 716 C CA . GLU A 1 88 ? -29.265 -9.682 36.320 1.00 90.38 88 GLU A CA 1
ATOM 717 C C . GLU A 1 88 ? -29.878 -9.383 37.694 1.00 90.38 88 GLU A C 1
ATOM 719 O O . GLU A 1 88 ? -30.458 -10.276 38.308 1.00 90.38 88 GLU A O 1
ATOM 724 N N . ALA A 1 89 ? -29.844 -8.128 38.153 1.00 89.62 89 ALA A N 1
ATOM 725 C CA . ALA A 1 89 ? -30.477 -7.727 39.407 1.00 89.62 89 ALA A CA 1
ATOM 726 C C . ALA A 1 89 ? -32.008 -7.897 39.380 1.00 89.62 89 ALA A C 1
ATOM 728 O O . ALA A 1 89 ? -32.578 -8.344 40.374 1.00 89.62 89 ALA A O 1
ATOM 729 N N . LEU A 1 90 ? -32.672 -7.587 38.259 1.00 90.25 90 LEU A N 1
ATOM 730 C CA . LEU A 1 90 ? -34.120 -7.785 38.104 1.00 90.25 90 LEU A CA 1
ATOM 731 C C . LEU A 1 90 ? -34.501 -9.270 38.145 1.00 90.25 90 LEU A C 1
ATOM 733 O O . LEU A 1 90 ? -35.460 -9.628 38.822 1.00 90.25 90 LEU A O 1
ATOM 737 N N . PHE A 1 91 ? -33.743 -10.139 37.470 1.00 88.00 91 PHE A N 1
ATOM 738 C CA . PHE A 1 91 ? -34.010 -11.582 37.475 1.00 88.00 91 PHE A CA 1
ATOM 739 C C . PHE A 1 91 ? -33.658 -12.238 38.819 1.00 88.00 91 PHE A C 1
ATOM 741 O O . PHE A 1 91 ? -34.425 -13.059 39.315 1.00 88.00 91 PHE A O 1
ATOM 748 N N . THR A 1 92 ? -32.576 -11.812 39.475 1.00 77.19 92 THR A N 1
ATOM 749 C CA . THR A 1 92 ? -32.229 -12.296 40.825 1.00 77.19 92 THR A CA 1
ATOM 750 C C . THR A 1 92 ? -33.271 -11.874 41.868 1.00 77.19 92 THR A C 1
ATOM 752 O O . THR A 1 92 ? -33.529 -12.615 42.804 1.00 77.19 92 THR A O 1
ATOM 755 N N . GLN A 1 93 ? -33.915 -10.708 41.719 1.00 62.34 93 GLN A N 1
ATOM 756 C CA . GLN A 1 93 ? -35.020 -10.297 42.601 1.00 62.34 93 GLN A CA 1
ATOM 757 C C . GLN A 1 93 ? -36.311 -11.100 42.380 1.00 62.34 93 GLN A C 1
ATOM 759 O O . GLN A 1 93 ? -37.134 -11.178 43.290 1.00 62.34 93 GLN A O 1
ATOM 764 N N . THR A 1 94 ? -36.514 -11.681 41.191 1.00 56.25 94 THR A N 1
ATOM 765 C CA . THR A 1 94 ? -37.663 -12.565 40.926 1.00 56.25 94 THR A CA 1
ATOM 766 C C . THR A 1 94 ? -37.481 -13.976 41.481 1.00 56.25 94 THR A C 1
ATOM 768 O O . THR A 1 94 ? -38.470 -14.680 41.683 1.00 56.25 94 THR A O 1
ATOM 771 N N . GLU A 1 95 ? -36.246 -14.377 41.781 1.00 55.97 95 GLU A N 1
ATOM 772 C CA . GLU A 1 95 ? -35.965 -15.551 42.601 1.00 55.97 95 GLU A CA 1
ATOM 773 C C . GLU A 1 95 ? -36.172 -15.145 44.066 1.00 55.97 95 GLU A C 1
ATOM 775 O O . GLU A 1 95 ? -35.397 -14.387 44.645 1.00 55.97 95 GLU A O 1
ATOM 780 N N . THR A 1 96 ? -37.289 -15.577 44.654 1.00 52.16 96 THR A N 1
ATOM 781 C CA . THR A 1 96 ? -37.631 -15.330 46.061 1.00 52.16 96 THR A CA 1
ATOM 782 C C . THR A 1 96 ? -36.416 -15.566 46.962 1.00 52.16 96 THR A C 1
ATOM 784 O O . THR A 1 96 ? -35.853 -16.662 46.902 1.00 52.16 96 THR A O 1
ATOM 787 N N . PRO A 1 97 ? -36.015 -14.604 47.816 1.00 52.97 97 PRO A N 1
ATOM 788 C CA . PRO A 1 97 ? -34.976 -14.855 48.799 1.00 52.97 97 PRO A CA 1
ATOM 789 C C . PRO A 1 97 ? -35.438 -16.009 49.687 1.00 52.97 97 PRO A C 1
ATOM 791 O O . PRO A 1 97 ? -36.465 -15.887 50.353 1.00 52.97 97 PRO A O 1
ATOM 794 N N . GLU A 1 98 ? -34.705 -17.123 49.705 1.00 59.53 98 GLU A N 1
ATOM 795 C CA . GLU A 1 98 ? -34.826 -18.081 50.801 1.00 59.53 98 GLU A CA 1
ATOM 796 C C . GLU A 1 98 ? -34.551 -17.297 52.089 1.00 59.53 98 GLU A C 1
ATOM 798 O O . GLU A 1 98 ? -33.439 -16.804 52.313 1.00 59.53 98 GLU A O 1
ATOM 803 N N . GLU A 1 99 ? -35.603 -17.070 52.877 1.00 52.06 99 GLU A N 1
ATOM 804 C CA . GLU A 1 99 ? -35.551 -16.298 54.111 1.00 52.06 99 GLU A CA 1
ATOM 805 C C . GLU A 1 99 ? -34.450 -16.874 55.006 1.00 52.06 99 GLU A C 1
ATOM 807 O O . GLU A 1 99 ? -34.558 -17.982 55.534 1.00 52.06 99 GLU A O 1
ATOM 812 N N . LYS A 1 100 ? -33.357 -16.125 55.186 1.00 55.69 100 LYS A N 1
ATOM 813 C CA . LYS A 1 100 ? -32.358 -16.476 56.197 1.00 55.69 100 LYS A CA 1
ATOM 814 C C . LYS A 1 100 ? -33.057 -16.414 57.559 1.00 55.69 100 LYS A C 1
ATOM 816 O O . LYS A 1 100 ? -33.582 -15.348 57.890 1.00 55.69 100 LYS A O 1
ATOM 821 N N . PRO A 1 101 ? -33.065 -17.498 58.357 1.00 52.16 101 PRO A N 1
ATOM 822 C CA . PRO A 1 101 ? -33.795 -17.508 59.614 1.00 52.16 101 PRO A CA 1
ATOM 823 C C . PRO A 1 101 ? -33.224 -16.440 60.549 1.00 52.16 101 PRO A C 1
ATOM 825 O O . PRO A 1 101 ? -32.029 -16.424 60.854 1.00 52.16 101 PRO A O 1
ATOM 828 N N . LEU A 1 102 ? -34.093 -15.528 60.986 1.00 56.94 102 LEU A N 1
ATOM 829 C CA . LEU A 1 102 ? -33.780 -14.517 61.987 1.00 56.94 102 LEU A CA 1
ATOM 830 C C . LEU A 1 102 ? -33.503 -15.227 63.317 1.00 56.94 102 LEU A C 1
ATOM 832 O O . LEU A 1 102 ? -34.401 -15.800 63.931 1.00 56.94 102 LEU A O 1
ATOM 836 N N . ILE A 1 103 ? -32.249 -15.201 63.768 1.00 63.31 103 ILE A N 1
ATOM 837 C CA . ILE A 1 103 ? -31.881 -15.699 65.095 1.00 63.31 103 ILE A CA 1
ATOM 838 C C . ILE A 1 103 ? -32.326 -14.651 66.118 1.00 63.31 103 ILE A C 1
ATOM 840 O O . ILE A 1 103 ? -31.653 -13.643 66.329 1.00 63.31 103 ILE A O 1
ATOM 844 N N . ILE A 1 104 ? -33.478 -14.889 66.743 1.00 55.81 104 ILE A N 1
ATOM 845 C CA . ILE A 1 104 ? -33.983 -14.100 67.869 1.00 55.81 104 ILE A CA 1
ATOM 846 C C . ILE A 1 104 ? -33.210 -14.535 69.120 1.00 55.81 104 ILE A C 1
ATOM 848 O O . ILE A 1 104 ? -33.363 -15.665 69.588 1.00 55.81 104 ILE A O 1
ATOM 852 N N . LYS A 1 105 ? -32.363 -13.655 69.667 1.00 49.03 105 LYS A N 1
ATOM 853 C CA . LYS A 1 105 ? -31.820 -13.837 71.019 1.00 49.03 105 LYS A CA 1
ATOM 854 C C . LYS A 1 105 ? -32.940 -13.535 72.013 1.00 49.03 105 LYS A C 1
ATOM 856 O O . LYS A 1 105 ? -33.456 -12.423 72.017 1.00 49.03 105 LYS A O 1
ATOM 861 N N . ARG A 1 106 ? -33.335 -14.535 72.803 1.00 53.16 106 ARG A N 1
ATOM 862 C CA . ARG A 1 106 ? -34.201 -14.331 73.967 1.00 53.16 106 ARG A CA 1
ATOM 863 C C . ARG A 1 106 ? -33.381 -13.703 75.083 1.00 53.16 106 ARG A C 1
ATOM 865 O O . ARG A 1 106 ? -32.275 -14.159 75.367 1.00 53.16 106 ARG A O 1
ATOM 872 N N . GLU A 1 107 ? -33.922 -12.635 75.639 1.00 54.97 107 GLU A N 1
ATOM 873 C CA . GLU A 1 107 ? -33.374 -11.894 76.764 1.00 54.97 107 GLU A CA 1
ATOM 874 C C . GLU A 1 107 ? -34.140 -12.368 77.994 1.00 54.97 107 GLU A C 1
ATOM 876 O O . GLU A 1 107 ? -35.123 -11.763 78.406 1.00 54.97 107 GLU A O 1
ATOM 881 N N . ASP A 1 108 ? -33.735 -13.532 78.498 1.00 46.19 108 ASP A N 1
ATOM 882 C CA . ASP A 1 108 ? -34.305 -14.123 79.699 1.00 46.19 108 ASP A CA 1
ATOM 883 C C . ASP A 1 108 ? -33.211 -14.093 80.784 1.00 46.19 108 ASP A C 1
ATOM 885 O O . ASP A 1 108 ? -32.080 -14.506 80.526 1.00 46.19 108 ASP A O 1
ATOM 889 N N . GLU A 1 109 ? -33.596 -13.624 81.977 1.00 46.84 109 GLU A N 1
ATOM 890 C CA . GLU A 1 109 ? -32.869 -13.605 83.263 1.00 46.84 109 GLU A CA 1
ATOM 891 C C . GLU A 1 109 ? -32.187 -12.283 83.673 1.00 46.84 109 GLU A C 1
ATOM 893 O O . GLU A 1 109 ? -30.975 -12.187 83.863 1.00 46.84 109 GLU A O 1
ATOM 898 N N . LEU A 1 110 ? -33.023 -11.275 83.941 1.00 49.56 110 LEU A N 1
ATOM 899 C CA . LEU A 1 110 ? -32.836 -10.418 85.114 1.00 49.56 110 LEU A CA 1
ATOM 900 C C . LEU A 1 110 ? -33.941 -10.724 86.136 1.00 49.56 110 LEU A C 1
ATOM 902 O O . LEU A 1 110 ? -35.100 -10.896 85.761 1.00 49.56 110 LEU A O 1
ATOM 906 N N . ASP A 1 111 ? -33.511 -10.744 87.397 1.00 46.16 111 ASP A N 1
ATOM 907 C CA . ASP A 1 111 ? -34.257 -10.826 88.659 1.00 46.16 111 ASP A CA 1
ATOM 908 C C . ASP A 1 111 ? -34.811 -12.205 89.056 1.00 46.16 111 ASP A C 1
ATOM 910 O O . ASP A 1 111 ? -35.827 -12.677 88.562 1.00 46.16 111 ASP A O 1
ATOM 914 N N . ASP A 1 112 ? -34.168 -12.872 90.019 1.00 41.12 112 ASP A N 1
ATOM 915 C CA . ASP A 1 112 ? -34.376 -12.548 91.436 1.00 41.12 112 ASP A CA 1
ATOM 916 C C . ASP A 1 112 ? -33.538 -13.483 92.328 1.00 41.12 112 ASP A C 1
ATOM 918 O O . ASP A 1 112 ? -33.567 -14.703 92.155 1.00 41.12 112 ASP A O 1
ATOM 922 N N . ALA A 1 113 ? -32.824 -12.920 93.310 1.00 44.94 113 ALA A N 1
ATOM 923 C CA . ALA A 1 113 ? -32.966 -13.296 94.722 1.00 44.94 113 ALA A CA 1
ATOM 924 C C . ALA A 1 113 ? -31.720 -13.000 95.583 1.00 44.94 113 ALA A C 1
ATOM 926 O O . ALA A 1 113 ? -30.714 -13.702 95.526 1.00 44.94 113 ALA A O 1
ATOM 927 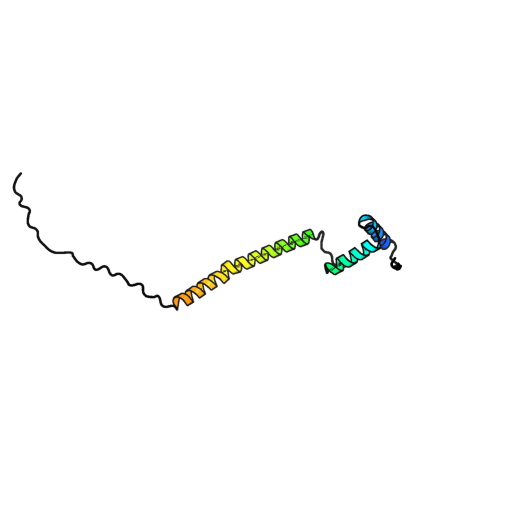N N . ARG A 1 114 ? -31.965 -12.092 96.538 1.00 44.12 114 ARG A N 1
ATOM 928 C CA . ARG A 1 114 ? -31.535 -12.128 97.949 1.00 44.12 114 ARG A CA 1
ATOM 929 C C . ARG A 1 114 ? -30.170 -11.533 98.306 1.00 44.12 114 ARG A C 1
ATOM 931 O O . ARG A 1 114 ? -29.140 -12.190 98.348 1.00 44.12 114 ARG A O 1
ATOM 938 N N . PHE A 1 115 ? -30.264 -10.263 98.703 1.00 52.62 115 PHE A N 1
ATOM 939 C CA . PHE A 1 115 ? -29.606 -9.731 99.896 1.00 52.62 115 PHE A CA 1
ATOM 940 C C . PHE A 1 115 ? -29.772 -10.689 101.089 1.00 52.62 115 PHE A C 1
ATOM 942 O O . PHE A 1 115 ? -30.898 -10.891 101.530 1.00 52.62 115 PHE A O 1
ATOM 949 N N . GLU A 1 116 ? -28.659 -11.244 101.557 1.00 54.41 116 GLU A N 1
ATOM 950 C CA . GLU A 1 116 ? -28.344 -11.896 102.846 1.00 54.41 116 GLU A CA 1
ATOM 951 C C . GLU A 1 116 ? -27.016 -12.603 102.506 1.00 54.41 116 GLU A C 1
ATOM 953 O O . GLU A 1 116 ? -26.996 -13.510 101.688 1.00 54.41 116 GLU A O 1
ATOM 958 N N . ASP A 1 117 ? -25.836 -12.040 102.769 1.00 50.69 117 ASP A N 1
ATOM 959 C CA . ASP A 1 117 ? -25.217 -11.961 104.086 1.00 50.69 117 ASP A CA 1
ATOM 960 C C . ASP A 1 117 ? -24.171 -10.829 104.086 1.00 50.69 117 ASP A C 1
ATOM 962 O O . ASP A 1 117 ? -23.089 -10.943 103.509 1.00 50.69 117 ASP A O 1
ATOM 966 N N . TRP A 1 118 ? -24.490 -9.703 104.719 1.00 59.19 118 TRP A N 1
ATOM 967 C CA . TRP A 1 118 ? -23.476 -8.747 105.163 1.00 59.19 118 TRP A CA 1
ATOM 968 C C . TRP A 1 118 ? -23.695 -8.524 106.652 1.00 59.19 118 TRP A C 1
ATOM 970 O O . TRP A 1 118 ? -24.501 -7.687 107.061 1.00 59.19 118 TRP A O 1
ATOM 980 N N . ASP A 1 119 ? -23.029 -9.325 107.478 1.00 59.69 119 ASP A N 1
ATOM 981 C CA . ASP A 1 119 ? -22.958 -9.098 108.910 1.00 59.69 119 ASP A CA 1
ATOM 982 C C . ASP A 1 119 ? -21.822 -8.114 109.184 1.00 59.69 119 ASP A C 1
ATOM 984 O O . ASP A 1 119 ? -20.666 -8.470 109.375 1.00 59.69 119 ASP A O 1
ATOM 988 N N . GLY A 1 120 ? -22.169 -6.826 109.188 1.00 61.41 120 GLY A N 1
ATOM 989 C CA . GLY A 1 120 ? -21.300 -5.745 109.643 1.00 61.41 120 GLY A CA 1
ATOM 990 C C . GLY A 1 120 ? -20.927 -5.886 111.122 1.00 61.41 120 GLY A C 1
ATOM 991 O O . GLY A 1 120 ? -21.394 -5.118 111.966 1.00 61.4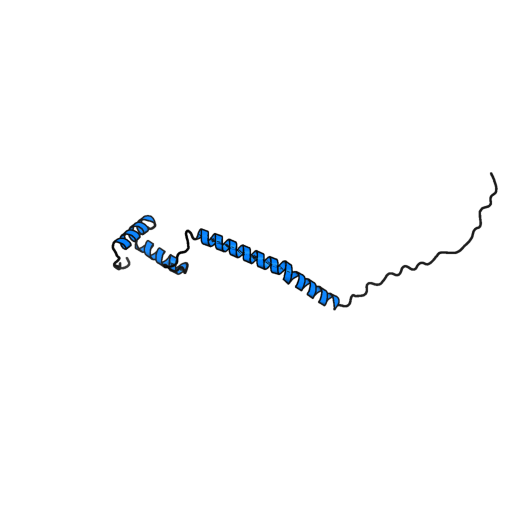1 120 GLY A O 1
ATOM 992 N N . LYS A 1 121 ? -20.079 -6.863 111.437 1.00 48.25 121 LYS A N 1
ATOM 993 C CA . LYS A 1 121 ? -19.374 -7.006 112.698 1.00 48.25 121 LYS A CA 1
ATOM 994 C C . LYS A 1 121 ? -17.889 -7.162 112.423 1.00 48.25 121 LYS A C 1
ATOM 996 O O . LYS A 1 121 ? -17.459 -8.040 111.690 1.00 48.25 121 LYS A O 1
ATOM 1001 N N . ASP A 1 122 ? -17.172 -6.297 113.122 1.00 52.19 122 ASP A N 1
ATOM 1002 C CA . ASP A 1 122 ? -15.768 -6.400 113.486 1.00 52.19 122 ASP A CA 1
ATOM 1003 C C . ASP A 1 122 ? -14.768 -5.662 112.573 1.00 52.19 122 ASP A C 1
ATOM 1005 O O . ASP A 1 122 ? -14.242 -6.206 111.612 1.00 52.19 122 ASP A O 1
ATOM 1009 N N . PHE A 1 123 ? -14.520 -4.410 112.995 1.00 45.91 123 PHE A N 1
ATOM 1010 C CA . PHE A 1 123 ? -13.237 -3.682 113.057 1.00 45.91 123 PHE A CA 1
ATOM 1011 C C . PHE A 1 123 ? -12.410 -3.456 111.782 1.00 45.91 123 PHE A C 1
ATOM 1013 O O . PHE A 1 123 ? -11.802 -4.407 111.251 1.00 45.91 123 PHE A O 1
#